Protein AF-A0AAW7YVJ3-F1 (afdb_monomer_lite)

Structure (mmCIF, N/CA/C/O backbone):
data_AF-A0AAW7YVJ3-F1
#
_entry.id   AF-A0AAW7YVJ3-F1
#
loop_
_atom_site.group_PDB
_atom_site.id
_atom_site.type_symbol
_atom_site.label_atom_id
_atom_site.label_alt_id
_atom_site.label_comp_id
_atom_site.label_asym_id
_atom_site.label_entity_id
_atom_site.label_seq_id
_atom_site.pdbx_PDB_ins_code
_atom_site.Cartn_x
_atom_site.Cartn_y
_atom_site.Cartn_z
_atom_site.occupancy
_atom_site.B_iso_or_equiv
_atom_site.auth_seq_id
_atom_site.auth_comp_id
_atom_site.auth_asym_id
_atom_site.auth_atom_id
_atom_site.pdbx_PDB_model_num
ATOM 1 N N . ILE A 1 1 ? 14.598 -6.640 -17.875 1.00 91.88 1 ILE A N 1
ATOM 2 C CA . ILE A 1 1 ? 13.337 -7.060 -17.240 1.00 91.88 1 ILE A CA 1
ATOM 3 C C . ILE A 1 1 ? 12.357 -5.968 -17.534 1.00 91.88 1 ILE A C 1
ATOM 5 O O . ILE A 1 1 ? 12.751 -4.816 -17.439 1.00 91.88 1 ILE A O 1
ATOM 9 N N . ASP A 1 2 ? 11.152 -6.337 -17.923 1.00 96.06 2 ASP A N 1
ATOM 10 C CA . ASP A 1 2 ? 10.096 -5.400 -18.267 1.00 96.06 2 ASP A CA 1
ATOM 11 C C . ASP A 1 2 ? 8.806 -6.012 -17.740 1.00 96.06 2 ASP A C 1
ATOM 13 O O . ASP A 1 2 ? 8.552 -7.201 -17.945 1.00 96.06 2 ASP A O 1
ATOM 17 N N . GLY A 1 3 ? 8.055 -5.234 -16.977 1.00 97.00 3 GLY A N 1
ATOM 18 C CA . GLY A 1 3 ? 6.878 -5.711 -16.278 1.00 97.00 3 GLY A CA 1
ATOM 19 C C . GLY A 1 3 ? 6.010 -4.565 -15.795 1.00 97.00 3 GLY A C 1
ATOM 20 O O . GLY A 1 3 ? 6.434 -3.411 -15.725 1.00 97.00 3 GLY A O 1
ATOM 21 N N . GLU A 1 4 ? 4.779 -4.908 -15.456 1.00 97.38 4 GLU A N 1
ATOM 22 C CA . GLU A 1 4 ? 3.782 -3.970 -14.972 1.00 97.38 4 GLU A CA 1
ATOM 23 C C . GLU A 1 4 ? 3.044 -4.604 -13.797 1.00 97.38 4 GLU A C 1
ATOM 25 O O . GLU A 1 4 ? 2.637 -5.765 -13.861 1.00 97.38 4 GLU A O 1
ATOM 30 N N . LEU A 1 5 ? 2.906 -3.841 -12.719 1.00 96.12 5 LEU A N 1
ATOM 31 C CA . LEU A 1 5 ? 2.089 -4.175 -11.567 1.00 96.12 5 LEU A CA 1
ATOM 32 C C . LEU A 1 5 ? 0.852 -3.285 -11.597 1.00 96.12 5 LEU A C 1
ATOM 34 O O . LEU A 1 5 ? 0.969 -2.064 -11.499 1.00 96.12 5 LEU A O 1
ATOM 38 N N . GLN A 1 6 ? -0.317 -3.907 -11.709 1.00 97.75 6 GLN A N 1
ATOM 39 C CA . GLN A 1 6 ? -1.609 -3.246 -11.568 1.00 97.75 6 GLN A CA 1
ATOM 40 C C . GLN A 1 6 ? -2.258 -3.702 -10.265 1.00 97.75 6 GLN A C 1
ATOM 42 O O . GLN A 1 6 ? -2.444 -4.899 -10.043 1.00 97.75 6 GLN A O 1
ATOM 47 N N . LEU A 1 7 ? -2.600 -2.744 -9.413 1.00 96.50 7 LEU A N 1
ATOM 48 C CA . LEU A 1 7 ? -3.360 -2.945 -8.189 1.00 96.50 7 LEU A CA 1
ATOM 49 C C . LEU A 1 7 ? -4.735 -2.335 -8.439 1.00 96.50 7 LEU A C 1
ATOM 51 O O . LEU A 1 7 ? -4.861 -1.118 -8.554 1.00 96.50 7 LEU A O 1
ATOM 55 N N . ASN A 1 8 ? -5.744 -3.187 -8.584 1.00 96.19 8 ASN A N 1
ATOM 56 C CA . ASN A 1 8 ? -7.110 -2.771 -8.871 1.00 96.19 8 ASN A CA 1
ATOM 57 C C . ASN A 1 8 ? -7.976 -3.139 -7.669 1.00 96.19 8 ASN A C 1
ATOM 59 O O . ASN A 1 8 ? -8.327 -4.308 -7.512 1.00 96.19 8 ASN A O 1
ATOM 63 N N . HIS A 1 9 ? -8.293 -2.150 -6.835 1.00 95.31 9 HIS A N 1
ATOM 64 C CA . HIS A 1 9 ? -9.160 -2.290 -5.667 1.00 95.31 9 HIS A CA 1
ATOM 65 C C . HIS A 1 9 ? -8.731 -3.424 -4.715 1.00 95.31 9 HIS A C 1
ATOM 67 O O . HIS A 1 9 ? -9.536 -4.254 -4.285 1.00 95.31 9 HIS A O 1
ATOM 73 N N . LEU A 1 10 ? -7.434 -3.495 -4.413 1.00 96.62 10 LEU A N 1
ATOM 74 C CA . LEU A 1 10 ? -6.897 -4.493 -3.495 1.00 96.62 10 LEU A CA 1
ATOM 75 C C . LEU A 1 10 ? -7.208 -4.087 -2.049 1.00 96.62 10 LEU A C 1
ATOM 77 O O . LEU A 1 10 ? -6.686 -3.086 -1.573 1.00 96.62 10 LEU A O 1
ATOM 81 N N . THR A 1 11 ? -7.997 -4.886 -1.340 1.00 97.12 11 THR A N 1
ATOM 82 C CA . THR A 1 11 ? -8.316 -4.654 0.077 1.00 97.12 11 THR A CA 1
ATOM 83 C C . THR A 1 11 ? -7.183 -5.119 0.993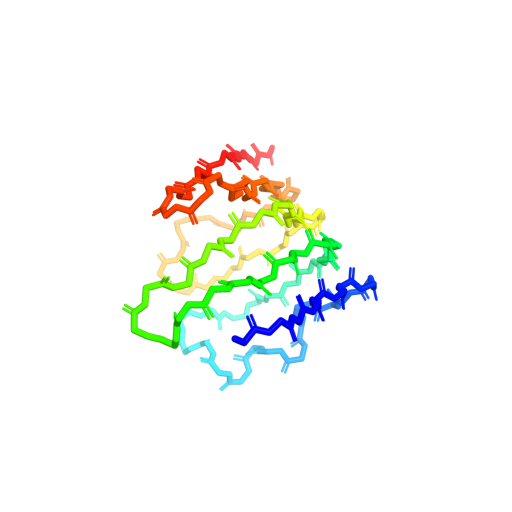 1.00 97.12 11 THR A C 1
ATOM 85 O O . THR A 1 11 ? -6.604 -6.186 0.759 1.00 97.12 11 THR A O 1
ATOM 88 N N . LEU A 1 12 ? -6.907 -4.379 2.067 1.00 95.81 12 LEU A N 1
ATOM 89 C CA . LEU A 1 12 ? -5.835 -4.691 3.020 1.00 95.81 12 LEU A CA 1
ATOM 90 C C . LEU A 1 12 ? -6.196 -5.723 4.093 1.00 95.81 12 LEU A C 1
ATOM 92 O O . LEU A 1 12 ? -5.307 -6.419 4.583 1.00 95.81 12 LEU A O 1
ATOM 96 N N . SER A 1 13 ? -7.473 -5.870 4.435 1.00 96.38 13 SER A N 1
ATOM 97 C CA . SER A 1 13 ? -7.928 -6.720 5.543 1.00 96.38 13 SER A CA 1
ATOM 98 C C . SER A 1 13 ? -7.482 -8.196 5.485 1.00 96.38 13 SER A C 1
ATOM 100 O O . SER A 1 13 ? -7.133 -8.750 6.531 1.00 96.38 13 SER A O 1
ATOM 102 N N . PRO A 1 14 ? -7.344 -8.853 4.311 1.00 95.75 14 PRO A N 1
ATOM 103 C CA . PRO A 1 14 ? -6.772 -10.203 4.226 1.00 95.75 14 PRO A CA 1
ATOM 104 C C . PRO A 1 14 ? -5.302 -10.313 4.658 1.00 95.75 14 PRO A C 1
ATOM 106 O O . PRO A 1 14 ? -4.815 -11.424 4.873 1.00 95.75 14 PRO A O 1
ATOM 109 N N . LEU A 1 15 ? -4.577 -9.194 4.748 1.00 94.62 15 LEU A N 1
ATOM 110 C CA . LEU A 1 15 ? -3.159 -9.172 5.103 1.00 94.62 15 LEU A CA 1
ATOM 111 C C . LEU A 1 15 ? -2.910 -9.109 6.614 1.00 94.62 15 LEU A C 1
ATOM 113 O O . LEU A 1 15 ? -1.770 -9.300 7.035 1.00 94.62 15 LEU A O 1
ATOM 117 N N . LEU A 1 16 ? -3.952 -8.901 7.426 1.00 94.81 16 LEU A N 1
ATOM 118 C CA . LEU A 1 16 ? -3.851 -8.808 8.886 1.00 94.81 16 LEU A CA 1
ATOM 119 C C . LEU A 1 16 ? -3.055 -9.967 9.533 1.00 94.81 16 LEU A C 1
ATOM 121 O O . LEU A 1 16 ? -2.202 -9.679 10.369 1.00 94.81 16 LEU A O 1
ATOM 125 N N . PRO A 1 17 ? -3.192 -11.250 9.118 1.00 94.75 17 PRO A N 1
ATOM 126 C CA . PRO A 1 17 ? -2.405 -12.349 9.695 1.00 94.75 17 PRO A CA 1
ATOM 127 C C . PRO A 1 17 ? -0.884 -12.237 9.500 1.00 94.75 17 PRO A C 1
ATOM 129 O O . PRO A 1 17 ? -0.134 -12.983 10.125 1.00 94.75 17 PRO A O 1
ATOM 132 N N . PHE A 1 18 ? -0.421 -11.351 8.612 1.00 94.56 18 PHE A N 1
ATOM 133 C CA . PHE A 1 18 ? 0.998 -11.100 8.355 1.00 94.56 18 PHE A CA 1
ATOM 134 C C . PHE A 1 18 ? 1.527 -9.857 9.088 1.00 94.56 18 PHE A C 1
ATOM 136 O O . PHE A 1 18 ? 2.715 -9.550 8.975 1.00 94.56 18 PHE A O 1
ATOM 143 N N . VAL A 1 19 ? 0.674 -9.141 9.831 1.00 90.06 19 VAL A N 1
ATOM 144 C CA . VAL A 1 19 ? 1.017 -7.897 10.529 1.00 90.06 19 VAL A CA 1
ATOM 145 C C . VAL A 1 19 ? 0.767 -8.052 12.029 1.00 90.06 19 VAL A C 1
ATOM 147 O O . VAL A 1 19 ? -0.300 -7.750 12.543 1.00 90.06 19 VAL A O 1
ATOM 150 N N . ASN A 1 20 ? 1.793 -8.492 12.757 1.00 87.50 20 ASN A N 1
ATOM 151 C CA . ASN A 1 20 ? 1.675 -8.884 14.170 1.00 87.50 20 ASN A CA 1
ATOM 152 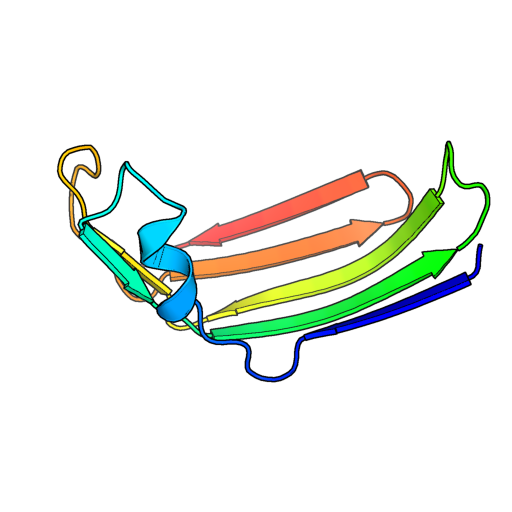C C . ASN A 1 20 ? 1.471 -7.726 15.169 1.00 87.50 20 ASN A C 1
ATOM 154 O O . ASN A 1 20 ? 1.385 -7.979 16.366 1.00 87.50 20 ASN A O 1
ATOM 158 N N . VAL A 1 21 ? 1.486 -6.475 14.708 1.00 87.88 21 VAL A N 1
ATOM 159 C CA . VAL A 1 21 ? 1.417 -5.271 15.561 1.00 87.88 21 VAL A CA 1
ATOM 160 C C . VAL A 1 21 ? 0.040 -4.603 15.542 1.00 87.88 21 VAL A C 1
ATOM 162 O O . VAL A 1 21 ? -0.172 -3.630 16.262 1.00 87.88 21 VAL A O 1
ATOM 165 N N . LEU A 1 22 ? -0.873 -5.100 14.702 1.00 93.44 22 LEU A N 1
ATOM 166 C CA . LEU A 1 22 ? -2.194 -4.522 14.483 1.00 93.44 22 LEU A CA 1
ATOM 167 C C . LEU A 1 22 ? -3.289 -5.502 14.902 1.00 93.44 22 LEU A C 1
ATOM 169 O O . LEU A 1 22 ? -3.183 -6.700 14.642 1.00 93.44 22 LEU A O 1
ATOM 173 N N . ASP A 1 23 ? -4.351 -4.960 15.488 1.00 94.31 23 ASP A N 1
ATOM 174 C CA . ASP A 1 23 ? -5.605 -5.670 15.747 1.00 94.31 23 ASP A CA 1
ATOM 175 C C . ASP A 1 23 ? -6.604 -5.449 14.599 1.00 94.31 23 ASP A C 1
ATOM 177 O O . ASP A 1 23 ? -7.363 -6.356 14.254 1.00 94.31 23 ASP A O 1
ATOM 181 N N . GLU A 1 24 ? -6.566 -4.274 13.957 1.00 95.56 24 GLU A N 1
ATOM 182 C CA . GLU A 1 24 ? -7.348 -3.964 12.759 1.00 95.56 24 GLU A CA 1
ATOM 183 C C . GLU A 1 24 ? -6.459 -3.393 11.657 1.00 95.56 24 GLU A C 1
ATOM 185 O O . GLU A 1 24 ? -5.562 -2.575 11.888 1.00 95.56 24 GLU A O 1
ATOM 190 N N . LEU A 1 25 ? -6.748 -3.827 10.434 1.00 95.94 25 LEU A N 1
ATOM 191 C CA . LEU A 1 25 ? -6.127 -3.355 9.211 1.00 95.94 25 LEU A CA 1
ATOM 192 C C . LEU A 1 25 ? -7.186 -3.396 8.116 1.00 95.94 25 LEU A C 1
ATOM 194 O O . LEU A 1 25 ? -7.663 -4.475 7.771 1.00 95.94 25 LEU A O 1
ATOM 198 N N . ASP A 1 26 ? -7.532 -2.246 7.559 1.00 97.12 26 ASP A N 1
ATOM 199 C CA . ASP A 1 26 ? -8.415 -2.162 6.401 1.00 97.12 26 ASP A CA 1
ATOM 200 C C . ASP A 1 26 ? -8.026 -1.004 5.480 1.00 97.12 26 ASP A C 1
ATOM 202 O O . ASP A 1 26 ? -7.216 -0.147 5.842 1.00 97.12 26 ASP A O 1
ATOM 206 N N . GLY A 1 27 ? -8.587 -1.005 4.275 1.00 97.44 27 GLY A N 1
ATOM 207 C CA . GLY A 1 27 ? -8.390 0.035 3.270 1.00 97.44 27 GLY A CA 1
ATOM 208 C C . GLY A 1 27 ? -8.196 -0.524 1.868 1.00 97.44 27 GLY A C 1
ATOM 209 O O . GLY A 1 27 ? -7.942 -1.717 1.675 1.00 97.44 27 GLY A O 1
ATOM 210 N N . ASP A 1 28 ? -8.290 0.368 0.887 1.00 98.06 28 ASP A N 1
ATOM 211 C CA . ASP A 1 28 ? -8.294 0.029 -0.531 1.00 98.06 28 ASP A CA 1
ATOM 212 C C . ASP A 1 28 ? -7.043 0.557 -1.225 1.00 98.06 28 ASP A C 1
ATOM 214 O O . ASP A 1 28 ? -6.757 1.756 -1.209 1.00 98.06 28 ASP A O 1
ATOM 218 N N . ILE A 1 29 ? -6.317 -0.337 -1.892 1.00 98.06 29 ILE A N 1
ATOM 219 C CA . ILE A 1 29 ? -5.128 -0.000 -2.665 1.00 98.06 29 ILE A CA 1
ATOM 220 C C . ILE A 1 29 ? -5.431 -0.019 -4.157 1.00 98.06 29 ILE A C 1
ATOM 222 O O . ILE A 1 29 ? -5.892 -1.020 -4.716 1.00 98.06 29 ILE A O 1
ATOM 226 N N . ASN A 1 30 ? -5.074 1.079 -4.818 1.00 98.31 30 ASN A N 1
ATOM 227 C CA . ASN A 1 30 ? -5.091 1.207 -6.268 1.00 98.31 30 ASN A CA 1
ATOM 228 C C . ASN A 1 30 ? -3.744 1.712 -6.770 1.00 98.31 30 ASN A C 1
ATOM 230 O O . ASN A 1 30 ? -3.110 2.548 -6.134 1.00 98.31 30 ASN A O 1
ATOM 234 N N . GLY A 1 31 ? -3.290 1.235 -7.920 1.00 98.06 31 GLY A N 1
ATOM 235 C CA . GLY A 1 31 ? -2.010 1.691 -8.434 1.00 98.06 31 GLY A CA 1
ATOM 236 C C . GLY A 1 31 ? -1.561 1.019 -9.710 1.00 98.06 31 GLY A C 1
ATOM 237 O O . GLY A 1 31 ? -2.023 -0.056 -10.089 1.00 98.06 31 GLY A O 1
ATOM 238 N N . LEU A 1 32 ? -0.608 1.675 -10.352 1.00 98.44 32 LEU A N 1
ATOM 239 C CA . LEU A 1 32 ? 0.063 1.192 -11.541 1.00 98.44 32 LEU A CA 1
ATOM 240 C C . LEU A 1 32 ? 1.549 1.495 -11.396 1.00 98.44 32 LEU A C 1
ATOM 242 O O . LEU A 1 32 ? 1.928 2.659 -11.294 1.00 98.44 32 LEU A O 1
ATOM 246 N N . VAL A 1 33 ? 2.386 0.460 -11.437 1.00 97.81 33 VAL A N 1
ATOM 247 C CA . VAL A 1 33 ? 3.846 0.601 -11.407 1.00 97.81 33 VAL A CA 1
ATOM 248 C C . VAL A 1 33 ? 4.459 -0.177 -12.559 1.00 97.81 33 VAL A C 1
ATOM 250 O O . VAL A 1 33 ? 4.275 -1.385 -12.694 1.00 97.81 33 VAL A O 1
ATOM 253 N N . LYS A 1 34 ? 5.234 0.517 -13.386 1.00 97.88 34 LYS A N 1
ATOM 254 C CA . LYS A 1 34 ? 6.037 -0.072 -14.454 1.00 97.88 34 LYS A CA 1
ATOM 255 C C . LYS A 1 34 ? 7.444 -0.329 -13.948 1.00 97.88 34 LYS A C 1
ATOM 257 O O . LYS A 1 34 ? 8.070 0.548 -13.357 1.00 97.88 34 LYS A O 1
ATOM 262 N N . VAL A 1 35 ? 7.939 -1.529 -14.218 1.00 96.38 35 VAL A N 1
ATOM 263 C CA . VAL A 1 35 ? 9.284 -1.979 -13.866 1.00 96.38 35 VAL A CA 1
ATOM 264 C C . V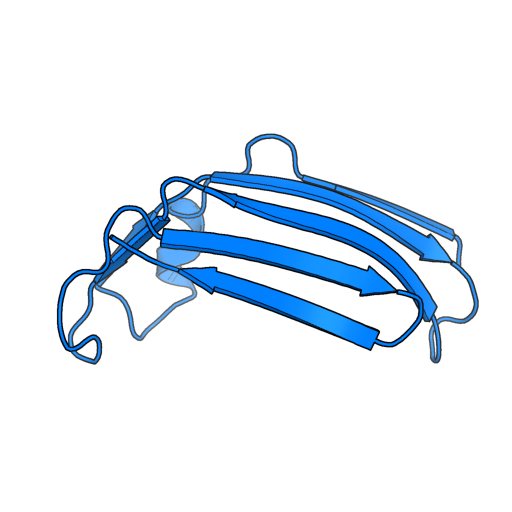AL A 1 35 ? 10.040 -2.249 -15.154 1.00 96.38 35 VAL A C 1
ATOM 266 O O . VAL A 1 35 ? 9.593 -3.048 -15.971 1.00 96.38 35 VAL A O 1
ATOM 269 N N . SER A 1 36 ? 11.193 -1.615 -15.337 1.00 96.94 36 SER A N 1
ATOM 270 C CA . SER A 1 36 ? 12.063 -1.879 -16.488 1.00 96.94 36 SER A CA 1
ATOM 271 C C . SER A 1 36 ? 13.545 -1.960 -16.097 1.00 96.94 36 SER A C 1
ATOM 273 O O . SER A 1 36 ? 13.921 -1.698 -14.953 1.00 96.94 36 SER A O 1
ATOM 275 N N . GLY A 1 37 ? 14.421 -2.347 -17.028 1.00 94.50 37 GLY A N 1
ATOM 276 C CA . GLY A 1 37 ? 15.876 -2.304 -16.834 1.00 94.50 37 GLY A CA 1
ATOM 277 C C . GLY A 1 37 ? 16.504 -3.599 -16.302 1.00 94.50 37 GLY A C 1
ATOM 278 O O . GLY A 1 37 ? 16.161 -4.704 -16.729 1.00 94.50 37 GLY A O 1
ATOM 279 N N . LYS A 1 38 ? 17.517 -3.487 -15.432 1.00 94.19 38 LYS A N 1
ATOM 280 C CA . LYS A 1 38 ? 18.298 -4.639 -14.936 1.00 94.19 38 LYS A CA 1
ATOM 281 C C . LYS A 1 38 ? 17.762 -5.110 -13.589 1.00 94.19 38 LYS A C 1
ATOM 283 O O . LYS A 1 38 ? 17.444 -4.292 -12.745 1.00 94.19 38 LYS A O 1
ATOM 288 N N . LEU A 1 39 ? 17.793 -6.419 -13.330 1.00 90.75 39 LEU A N 1
ATOM 289 C CA . LEU A 1 39 ? 17.280 -6.993 -12.076 1.00 90.75 39 LEU A CA 1
ATOM 290 C C . LEU A 1 39 ? 17.932 -6.409 -10.806 1.00 90.75 39 LEU A C 1
ATOM 292 O O . LEU A 1 39 ? 17.272 -6.273 -9.787 1.00 90.75 39 LEU A O 1
ATOM 296 N N . LYS A 1 40 ? 19.219 -6.043 -10.866 1.00 93.00 40 LYS A N 1
ATOM 297 C CA . LYS A 1 40 ? 19.951 -5.440 -9.734 1.00 93.00 40 LYS A CA 1
ATOM 298 C C . LYS A 1 40 ? 19.759 -3.925 -9.596 1.00 93.00 40 LYS A C 1
ATOM 300 O O . LYS A 1 40 ? 20.200 -3.357 -8.607 1.00 93.00 40 LYS A O 1
ATOM 305 N N . SER A 1 41 ? 19.187 -3.275 -10.603 1.00 92.69 41 SER A N 1
ATOM 306 C CA . SER A 1 41 ? 19.002 -1.823 -10.662 1.00 92.69 41 SER A CA 1
ATOM 307 C C . SER A 1 41 ? 17.795 -1.516 -11.558 1.00 92.69 41 SER A C 1
ATOM 309 O O . SER A 1 41 ? 17.973 -1.029 -12.685 1.00 92.69 41 SER A O 1
ATOM 311 N N . PRO A 1 42 ? 16.589 -1.936 -11.141 1.00 94.12 42 PRO A N 1
ATOM 312 C CA . PRO A 1 42 ? 15.394 -1.686 -11.922 1.00 94.12 42 PRO A CA 1
ATOM 313 C C . PRO A 1 42 ? 15.062 -0.192 -11.912 1.00 94.12 42 PRO A C 1
ATOM 315 O O . PRO A 1 42 ? 15.417 0.536 -10.986 1.00 94.12 42 PRO A O 1
ATOM 318 N N . VAL A 1 43 ? 14.357 0.238 -12.948 1.00 96.44 43 VAL A N 1
ATOM 319 C CA . VAL A 1 43 ? 13.705 1.543 -13.034 1.00 96.44 43 VAL A CA 1
ATOM 320 C C . VAL A 1 43 ? 12.237 1.324 -12.692 1.00 96.44 43 VAL A C 1
ATOM 322 O O . VAL A 1 43 ? 11.580 0.510 -13.347 1.00 96.44 43 VAL A O 1
ATOM 325 N N . LEU A 1 44 ? 11.736 2.030 -11.680 1.00 97.00 44 LEU A N 1
ATOM 326 C CA . LEU A 1 44 ? 10.335 2.007 -11.267 1.00 97.00 44 LEU A CA 1
ATOM 327 C C . LEU A 1 44 ? 9.668 3.334 -11.623 1.00 97.00 44 LEU A C 1
ATOM 329 O O . LEU A 1 44 ? 10.208 4.396 -11.326 1.00 97.00 44 LEU A O 1
ATOM 333 N N . LEU A 1 45 ? 8.501 3.272 -12.259 1.00 97.88 45 LEU A N 1
ATOM 334 C CA . LEU A 1 45 ? 7.708 4.449 -12.609 1.00 97.88 45 LEU A CA 1
ATOM 335 C C . LEU A 1 45 ? 6.237 4.189 -12.333 1.00 97.88 45 LEU A C 1
ATOM 337 O O . LEU A 1 45 ? 5.689 3.203 -12.825 1.00 97.88 45 LEU A O 1
ATOM 341 N N . GLY A 1 46 ? 5.592 5.090 -11.602 1.00 98.19 46 GLY A N 1
ATOM 342 C CA . GLY A 1 46 ? 4.156 5.023 -11.363 1.00 98.19 46 GLY A CA 1
ATOM 343 C C . GLY A 1 46 ? 3.771 5.380 -9.939 1.00 98.19 46 GLY A C 1
ATOM 344 O O . GLY A 1 46 ? 4.569 5.940 -9.191 1.00 98.19 46 GLY A O 1
ATOM 345 N N . GLU A 1 47 ? 2.536 5.060 -9.580 1.00 98.44 47 GLU A N 1
ATOM 346 C CA . GLU A 1 47 ? 1.910 5.511 -8.341 1.00 98.44 47 GLU A CA 1
ATOM 347 C C . GLU A 1 47 ? 1.074 4.395 -7.718 1.00 98.44 47 GLU A C 1
ATOM 349 O O . GLU A 1 47 ? 0.438 3.601 -8.419 1.00 98.44 47 GLU A O 1
ATOM 354 N N . VAL A 1 48 ? 1.069 4.358 -6.389 1.00 98.38 48 VAL A N 1
ATOM 355 C CA . VAL A 1 48 ? 0.204 3.507 -5.571 1.00 98.38 48 VAL A CA 1
ATOM 356 C C . VAL A 1 48 ? -0.479 4.388 -4.536 1.00 98.38 48 VAL A C 1
ATOM 358 O O . VAL A 1 48 ? 0.178 5.189 -3.877 1.00 98.38 48 VAL A O 1
ATOM 361 N N . LYS A 1 49 ? -1.792 4.239 -4.397 1.00 98.44 49 LYS A N 1
ATOM 362 C CA . LYS A 1 49 ? -2.637 4.996 -3.477 1.00 98.44 49 LYS A CA 1
ATOM 363 C C . LYS A 1 49 ? -3.344 4.037 -2.540 1.00 98.44 49 LYS A C 1
ATOM 365 O O . LYS A 1 49 ? -3.869 3.023 -2.999 1.00 98.44 49 LYS A O 1
ATOM 370 N N . LEU A 1 50 ? -3.332 4.366 -1.257 1.00 98.12 50 LEU A N 1
ATOM 371 C CA . LEU A 1 50 ? -4.178 3.763 -0.237 1.00 98.12 50 LEU A CA 1
ATOM 372 C C . LEU A 1 50 ? -5.240 4.786 0.133 1.00 98.12 50 LEU A C 1
ATOM 374 O O . LEU A 1 50 ? -4.887 5.903 0.501 1.00 98.12 50 LEU A O 1
ATOM 378 N N . GLU A 1 51 ? -6.497 4.373 0.094 1.00 97.50 51 GLU A N 1
ATOM 379 C CA . GLU A 1 51 ? -7.642 5.171 0.518 1.00 97.50 51 GLU A CA 1
ATOM 380 C C . GLU A 1 51 ? -8.438 4.416 1.588 1.00 97.50 51 GLU A C 1
ATOM 382 O O . GLU A 1 51 ? -8.358 3.188 1.688 1.00 97.50 51 GLU A O 1
ATOM 387 N N . ASN A 1 52 ? -9.233 5.153 2.369 1.00 96.62 52 ASN A N 1
ATOM 388 C CA . ASN A 1 52 ? -10.116 4.606 3.408 1.00 96.6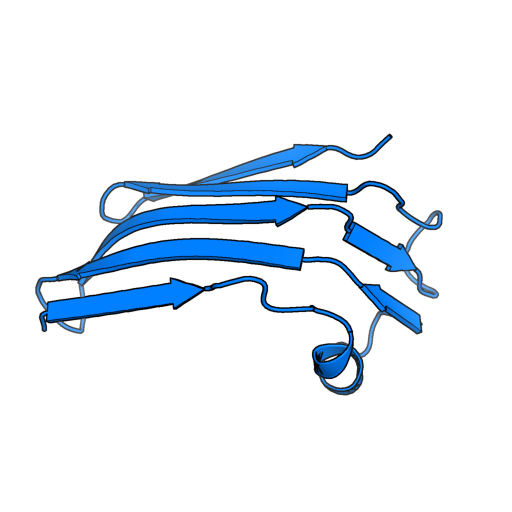2 52 ASN A CA 1
ATOM 389 C C . ASN A 1 52 ? -9.394 3.713 4.433 1.00 96.62 52 ASN A C 1
ATOM 391 O O . ASN A 1 52 ? -9.980 2.761 4.945 1.00 96.62 52 ASN A O 1
ATOM 395 N N . GLY A 1 53 ? -8.121 3.994 4.719 1.00 96.69 53 GLY A N 1
ATOM 396 C CA . GLY A 1 53 ? -7.338 3.158 5.614 1.00 96.69 53 GLY A CA 1
ATOM 397 C C . GLY A 1 53 ? -7.838 3.227 7.058 1.00 96.69 53 GLY A C 1
ATOM 398 O O . GLY A 1 53 ? -8.099 4.316 7.579 1.00 96.69 53 GLY A O 1
ATOM 399 N N . LEU A 1 54 ? -7.925 2.058 7.693 1.00 96.31 54 LEU A N 1
ATOM 400 C CA . LEU A 1 54 ? -8.221 1.877 9.112 1.00 96.31 54 LEU A CA 1
ATOM 401 C C . LEU A 1 54 ? -7.101 1.054 9.742 1.00 96.31 54 LEU A C 1
ATOM 403 O O . LEU A 1 54 ? -6.791 -0.041 9.269 1.00 96.31 54 LEU A O 1
ATOM 407 N N . VAL A 1 55 ? -6.497 1.581 10.802 1.00 94.88 55 VAL A N 1
ATOM 408 C CA . VAL A 1 55 ? -5.419 0.903 11.523 1.00 94.88 55 VAL A CA 1
ATOM 409 C C . VAL A 1 55 ? -5.614 1.075 13.023 1.00 94.88 55 VAL A C 1
ATOM 411 O O . VAL A 1 55 ? -5.690 2.200 13.521 1.00 94.88 55 VAL A O 1
ATOM 414 N N . SER A 1 56 ? -5.635 -0.035 13.757 1.00 95.44 56 SER A N 1
ATOM 415 C CA . SER A 1 56 ? -5.635 -0.035 15.221 1.00 95.44 56 SER A CA 1
ATOM 416 C C . SER A 1 56 ? -4.795 -1.188 15.767 1.00 95.44 56 SER A C 1
ATOM 418 O O . SER A 1 56 ? -4.519 -2.167 15.072 1.00 95.44 56 SER A O 1
ATOM 420 N N . GLY A 1 57 ? -4.323 -1.051 17.003 1.00 93.88 57 GLY A N 1
ATOM 421 C CA . GLY A 1 57 ? -3.518 -2.070 17.664 1.00 93.88 57 GLY A CA 1
ATOM 422 C C . GLY A 1 57 ? -2.915 -1.574 18.976 1.00 93.88 57 GLY A C 1
ATOM 423 O O . GLY A 1 57 ? -2.974 -0.377 19.268 1.00 93.88 57 GLY A O 1
ATOM 424 N N . PRO A 1 58 ? -2.293 -2.468 19.759 1.00 89.62 58 PRO A N 1
ATOM 425 C CA . PRO A 1 58 ? -1.754 -2.144 21.080 1.00 89.62 58 PRO A CA 1
ATOM 426 C C . PRO A 1 58 ? -0.625 -1.103 21.037 1.00 89.62 58 PRO A C 1
ATOM 428 O O . PRO A 1 58 ? -0.468 -0.334 21.984 1.00 89.62 58 PRO A O 1
ATOM 431 N N . ASP A 1 59 ? 0.129 -1.057 19.934 1.00 85.62 59 ASP A N 1
ATOM 432 C CA . ASP A 1 59 ? 1.245 -0.126 19.726 1.00 85.62 59 ASP A CA 1
ATOM 433 C C . ASP A 1 59 ? 0.836 1.146 18.954 1.00 85.62 59 ASP A C 1
ATOM 435 O O . ASP A 1 59 ? 1.673 2.015 18.693 1.00 85.62 59 ASP A O 1
ATOM 439 N N . VAL A 1 60 ? -0.443 1.280 18.583 1.00 83.12 60 VAL A N 1
ATOM 440 C CA . VAL A 1 60 ? -0.966 2.454 17.873 1.00 83.12 60 VAL A CA 1
ATOM 441 C C . VAL A 1 60 ? -1.622 3.395 18.899 1.00 83.12 60 VAL A C 1
ATOM 443 O O . VAL A 1 60 ? -2.596 3.002 19.537 1.00 83.12 60 VAL A O 1
ATOM 446 N N . PRO A 1 61 ? -1.132 4.640 19.090 1.00 79.88 61 PRO A N 1
ATOM 447 C CA . PRO A 1 61 ? -1.586 5.519 20.180 1.00 79.88 61 PRO A CA 1
ATOM 448 C C . PRO A 1 61 ? -3.084 5.863 20.160 1.00 79.88 61 PRO A C 1
ATOM 450 O O . PRO A 1 61 ? -3.655 6.202 21.196 1.00 79.88 61 PRO A O 1
ATOM 453 N N . LEU A 1 62 ? -3.694 5.817 18.975 1.00 89.50 62 LEU A N 1
ATOM 454 C CA . LEU A 1 62 ? -5.128 5.935 18.728 1.00 89.50 62 LEU A CA 1
ATOM 455 C C . LEU A 1 62 ? -5.484 5.155 17.458 1.00 89.50 62 LEU A C 1
ATOM 457 O O . LEU A 1 62 ? -4.630 4.991 16.589 1.00 89.50 62 LEU A O 1
ATOM 461 N N . THR A 1 63 ? -6.739 4.727 17.321 1.00 93.12 63 THR A N 1
ATOM 462 C CA . THR A 1 63 ? -7.247 4.221 16.040 1.00 93.12 63 THR A CA 1
ATOM 463 C C . THR A 1 63 ? -7.095 5.300 14.975 1.00 93.12 63 THR A C 1
ATOM 465 O O . THR A 1 63 ? -7.586 6.415 15.147 1.00 93.12 63 THR A O 1
ATOM 468 N N . ILE A 1 64 ? -6.397 4.972 13.893 1.00 94.56 64 ILE A N 1
ATOM 469 C CA . ILE A 1 64 ? -6.227 5.854 12.743 1.00 94.56 64 ILE A CA 1
ATOM 470 C C . ILE A 1 64 ? -7.316 5.497 11.744 1.00 94.56 64 ILE A C 1
ATOM 472 O O . ILE A 1 64 ? -7.339 4.382 11.223 1.00 94.56 64 ILE A O 1
ATOM 476 N N . GLU A 1 65 ? -8.192 6.453 11.468 1.00 94.94 65 GLU A N 1
ATOM 477 C CA . GLU A 1 65 ? -9.255 6.332 10.478 1.00 94.94 65 GLU A CA 1
ATOM 478 C C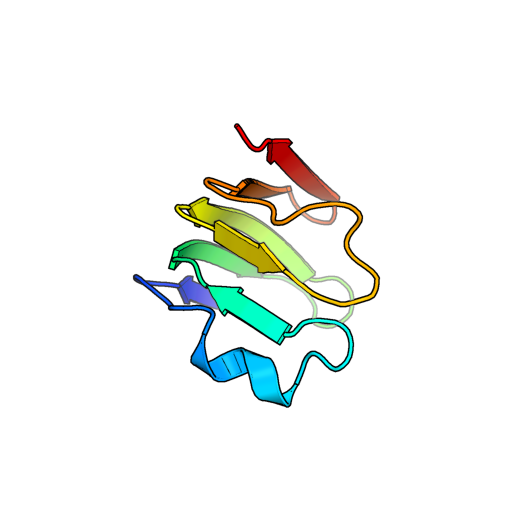 . GLU A 1 65 ? -8.968 7.247 9.287 1.00 94.94 65 GLU A C 1
ATOM 480 O O . GLU A 1 65 ? -8.185 8.195 9.376 1.00 94.94 65 GLU A O 1
ATOM 485 N N . GLN A 1 66 ? -9.603 6.957 8.148 1.00 94.94 66 GLN A N 1
ATOM 486 C CA . GLN A 1 66 ? -9.491 7.770 6.930 1.00 94.94 66 GLN A CA 1
ATOM 487 C C . GLN A 1 66 ? -8.032 8.032 6.511 1.00 94.94 66 GLN A C 1
ATOM 489 O O . GLN A 1 66 ? -7.702 9.085 5.951 1.00 94.94 66 GLN A O 1
ATOM 494 N N . LEU A 1 67 ? -7.153 7.060 6.779 1.00 95.81 67 LEU A N 1
ATOM 495 C CA . LEU A 1 67 ? -5.765 7.114 6.355 1.00 95.81 67 LEU A CA 1
ATOM 496 C C . LEU A 1 67 ? -5.725 7.091 4.828 1.00 95.81 67 LEU A C 1
ATOM 498 O O . LEU A 1 67 ? -6.253 6.177 4.190 1.00 95.81 67 LEU A O 1
ATOM 502 N N . HIS A 1 68 ? -5.060 8.089 4.261 1.00 97.50 68 HIS A N 1
ATOM 503 C CA . HIS A 1 68 ? -4.779 8.169 2.839 1.00 97.50 68 HIS A CA 1
ATOM 504 C C . HIS A 1 68 ? -3.278 8.328 2.633 1.00 97.50 68 HIS A C 1
ATOM 506 O O . HIS A 1 68 ? -2.611 9.114 3.315 1.00 97.50 68 HIS A O 1
ATOM 512 N N . THR A 1 69 ? -2.725 7.570 1.692 1.00 97.88 69 THR A N 1
ATOM 513 C CA . THR A 1 69 ? -1.307 7.677 1.341 1.00 97.88 69 THR A CA 1
ATOM 514 C C . THR A 1 69 ? -1.110 7.550 -0.157 1.00 97.88 69 THR A C 1
ATOM 516 O O . THR A 1 69 ? -1.807 6.791 -0.823 1.00 97.88 69 THR A O 1
ATOM 519 N N . GLU A 1 70 ? -0.120 8.263 -0.676 1.00 98.31 70 GLU A N 1
ATOM 520 C CA . GLU A 1 70 ? 0.314 8.203 -2.062 1.00 98.31 70 GLU A CA 1
ATOM 521 C C . GLU A 1 70 ? 1.813 7.913 -2.099 1.00 98.31 70 GLU A C 1
ATOM 523 O O . GLU A 1 70 ? 2.632 8.652 -1.545 1.00 98.31 70 GLU A O 1
ATOM 528 N N . LEU A 1 71 ? 2.166 6.818 -2.764 1.00 98.19 71 LEU A N 1
ATOM 529 C CA . LEU A 1 71 ? 3.530 6.399 -3.025 1.00 98.19 71 LEU A CA 1
ATOM 530 C C . LEU A 1 71 ? 3.828 6.583 -4.513 1.00 98.19 71 LEU A C 1
ATOM 532 O O . LEU A 1 71 ? 3.326 5.831 -5.347 1.00 98.19 71 LEU A O 1
ATOM 536 N N . SER A 1 72 ? 4.668 7.562 -4.844 1.00 98.31 72 SER A N 1
ATOM 537 C CA . SER A 1 72 ? 5.122 7.813 -6.215 1.00 98.31 72 SER A CA 1
ATOM 538 C C . SER A 1 72 ? 6.534 7.271 -6.427 1.00 98.31 72 SER A C 1
ATOM 540 O O . SER A 1 72 ? 7.428 7.545 -5.616 1.00 98.31 72 SER A O 1
ATOM 542 N N . PHE A 1 73 ? 6.751 6.569 -7.534 1.00 98.06 73 PHE A N 1
ATOM 543 C CA . PHE A 1 73 ? 8.046 6.055 -7.962 1.00 98.06 73 PHE A CA 1
ATOM 544 C C . PHE A 1 73 ? 8.567 6.855 -9.155 1.00 98.06 73 PHE A C 1
ATOM 546 O O . PHE A 1 73 ? 7.919 6.919 -10.201 1.00 98.06 73 PHE A O 1
ATOM 553 N N . ASP A 1 74 ? 9.764 7.414 -8.997 1.00 97.12 74 ASP A N 1
ATOM 554 C CA . ASP A 1 74 ? 10.530 8.055 -10.060 1.00 97.12 74 ASP A CA 1
ATOM 555 C C . ASP A 1 74 ? 11.933 7.437 -10.106 1.00 97.12 74 ASP A C 1
ATOM 557 O O . ASP A 1 74 ? 12.831 7.753 -9.314 1.00 97.12 74 ASP A O 1
ATOM 561 N N . ASN A 1 75 ? 12.099 6.484 -11.022 1.00 94.25 75 ASN A N 1
ATOM 562 C CA . ASN A 1 75 ? 13.304 5.694 -11.220 1.00 94.25 75 ASN A CA 1
ATOM 563 C C . ASN A 1 75 ? 13.686 4.849 -9.989 1.00 94.25 75 ASN A C 1
ATOM 565 O O . ASN A 1 75 ? 13.156 3.757 -9.801 1.00 94.25 75 ASN A O 1
ATOM 569 N N . GLN A 1 76 ? 14.627 5.328 -9.175 1.00 88.94 76 GLN A N 1
ATOM 570 C CA . GLN A 1 76 ? 15.098 4.652 -7.956 1.00 88.94 76 GLN A CA 1
ATOM 571 C C . GLN A 1 76 ? 14.678 5.398 -6.686 1.00 88.94 76 GLN A C 1
ATOM 573 O O . GLN A 1 76 ? 15.076 5.022 -5.586 1.00 88.94 76 GLN A O 1
ATOM 578 N N . LEU A 1 77 ? 13.903 6.472 -6.833 1.00 94.62 77 LEU A N 1
ATOM 579 C CA . LEU A 1 77 ? 13.425 7.278 -5.728 1.00 94.62 77 LEU A CA 1
ATOM 580 C C . LEU A 1 77 ? 11.931 7.026 -5.537 1.00 94.62 77 LEU A C 1
ATOM 582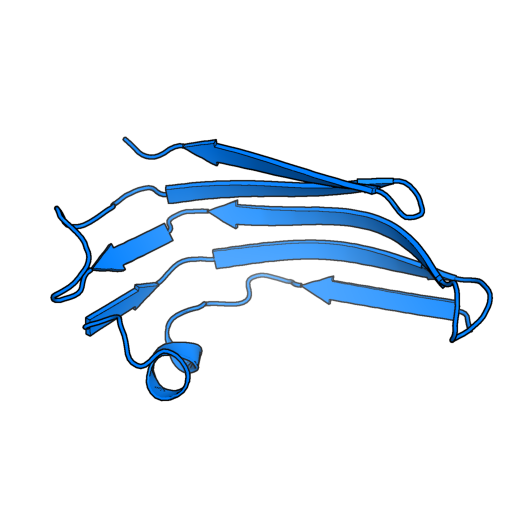 O O . LEU A 1 77 ? 11.141 7.158 -6.469 1.00 94.62 77 LEU A O 1
ATOM 586 N N . ALA A 1 78 ? 11.557 6.675 -4.312 1.00 96.88 78 ALA A N 1
ATOM 587 C CA . ALA A 1 78 ? 10.171 6.568 -3.891 1.00 96.88 78 ALA A CA 1
ATOM 588 C C . ALA A 1 78 ? 9.852 7.730 -2.946 1.00 96.88 78 ALA A C 1
ATOM 590 O O . ALA A 1 78 ? 10.645 8.040 -2.052 1.00 96.88 78 ALA A O 1
ATOM 591 N N . ARG A 1 79 ? 8.707 8.383 -3.149 1.00 98.12 79 ARG A N 1
ATOM 592 C CA . ARG A 1 79 ? 8.191 9.422 -2.248 1.00 98.12 79 ARG A CA 1
ATOM 593 C C . ARG A 1 79 ? 6.866 8.957 -1.690 1.00 98.12 79 ARG A C 1
ATOM 595 O O . ARG A 1 79 ? 5.983 8.610 -2.466 1.00 98.12 79 ARG A O 1
ATOM 602 N N . LEU A 1 80 ? 6.758 8.969 -0.369 1.00 97.94 80 LEU A N 1
ATOM 603 C CA . LEU A 1 80 ? 5.529 8.676 0.346 1.00 97.94 80 LEU A CA 1
ATOM 604 C C . LEU A 1 80 ? 4.983 9.980 0.918 1.00 97.94 80 LEU A C 1
ATOM 606 O O . LEU A 1 80 ? 5.675 10.649 1.685 1.00 97.94 80 LEU A O 1
ATOM 610 N N . ASN A 1 81 ? 3.749 10.304 0.557 1.00 98.00 81 ASN A N 1
ATOM 611 C CA . ASN A 1 81 ? 2.966 11.367 1.169 1.00 98.00 81 ASN A CA 1
ATOM 612 C C . ASN A 1 81 ? 1.712 10.753 1.784 1.00 98.00 81 ASN A C 1
ATOM 614 O O . ASN A 1 81 ? 1.222 9.734 1.302 1.00 98.00 81 ASN A O 1
ATOM 618 N N . GLY A 1 82 ? 1.174 11.366 2.828 1.00 96.88 82 GLY A N 1
ATOM 619 C CA . GLY A 1 82 ? -0.069 10.889 3.411 1.00 96.88 82 GLY A CA 1
ATOM 620 C C . GLY A 1 82 ? -0.521 11.701 4.605 1.00 96.88 82 GLY A C 1
ATOM 621 O O . GLY A 1 82 ? 0.193 12.582 5.090 1.00 96.88 82 GLY A O 1
ATOM 622 N N . GLY A 1 83 ? -1.717 11.367 5.060 1.00 95.81 83 GLY A N 1
ATOM 623 C CA . GLY A 1 83 ? -2.376 11.982 6.193 1.00 95.81 83 GLY A CA 1
ATOM 624 C C . GLY A 1 83 ? -3.543 11.127 6.664 1.00 95.81 83 GLY A C 1
ATOM 625 O O . GLY A 1 83 ? -3.920 10.138 6.040 1.00 95.81 83 GLY A O 1
ATOM 626 N N . PHE A 1 84 ? -4.106 11.523 7.790 1.00 93.69 84 PHE A N 1
ATOM 627 C CA . PHE A 1 84 ? -5.302 10.941 8.381 1.00 93.69 84 PHE A CA 1
ATOM 628 C C . PHE A 1 84 ? -6.118 12.089 8.983 1.00 93.69 84 PHE A C 1
ATOM 630 O O . PHE A 1 84 ? -5.550 13.150 9.270 1.00 93.69 84 PHE A O 1
ATOM 637 N N . ASN A 1 85 ? -7.427 11.891 9.125 1.00 81.25 85 ASN A N 1
ATOM 638 C CA . ASN A 1 85 ? -8.348 12.870 9.707 1.00 81.25 85 ASN A CA 1
ATOM 639 C C . ASN A 1 85 ? -8.903 12.364 11.034 1.00 81.25 85 ASN A C 1
ATOM 641 O O . ASN A 1 85 ? -9.138 11.142 11.133 1.00 81.25 85 ASN A O 1
#

Radius of gyration: 14.77 Å; chains: 1; bounding box: 30×25×39 Å

Secondary structure (DSSP, 8-state):
-EEEEEEEEEESGGGGGG-TT-SEEEEEEEEEEEEEEETTEEEEEEEEEEEEEEEE-TTSSS-EEEEEEEEEEEETEEEEEEE--

Foldseek 3Di:
DKDKDFFDFDWCQVCVVVPPFWPDWTWTKGWMWIWDDDPVFIFIFIKMKTFQIWTHGPPDPDIFTGKIWMWGGGTPDIDIDIDTD

Sequence (85 aa):
IDGELQLNHLTLSPLLPFVNVLDELDGDINGLVKVSGKLKSPVLLGEVKLENGLVSGPDVPLTIEQLHTELSFDNQLARLNGGFN

pLDDT: mean 95.06, std 3.79, range [79.88, 98.44]

InterPro domains:
  IPR060340 TamB, N-terminal domain [PF27051] (1-50)

Organism: NCBI:txid3062664